Protein AF-A0A9D8QJL8-F1 (afdb_monomer_lite)

Sequence (69 aa):
MDANRDRDARQTYDRQHVVDLLRRTGHPQAADQASRVLPNPVDVDQAWAFCRRHDIQLDDLISGMGGSP

Radius of gyration: 12.78 Å; chains: 1; bounding box: 29×29×32 Å

Structure (mmCIF, N/CA/C/O backbone):
data_AF-A0A9D8QJL8-F1
#
_entry.id   AF-A0A9D8QJL8-F1
#
loop_
_atom_site.group_PDB
_atom_site.id
_atom_site.type_symbol
_atom_site.label_atom_id
_atom_site.label_alt_id
_atom_site.label_comp_id
_atom_site.label_asym_id
_atom_site.label_entity_id
_atom_site.label_seq_id
_atom_site.pdbx_PDB_ins_code
_atom_site.Cartn_x
_atom_site.Cartn_y
_atom_site.Cartn_z
_atom_site.occupancy
_atom_site.B_iso_or_equiv
_atom_site.auth_seq_id
_atom_site.auth_comp_id
_atom_site.auth_asym_id
_atom_site.auth_atom_id
_atom_site.pdbx_PDB_model_num
ATOM 1 N N . MET A 1 1 ? 17.009 17.303 -25.155 1.00 43.09 1 MET A N 1
ATOM 2 C CA . MET A 1 1 ? 15.700 16.636 -24.929 1.00 43.09 1 MET A CA 1
ATOM 3 C C . MET A 1 1 ? 15.998 15.171 -25.092 1.00 43.09 1 MET A C 1
ATOM 5 O O . MET A 1 1 ? 15.847 14.612 -26.171 1.00 43.09 1 MET A O 1
ATOM 9 N N . ASP A 1 2 ? 16.602 14.623 -24.051 1.00 37.19 2 ASP A N 1
ATOM 10 C CA . ASP A 1 2 ? 17.324 13.371 -24.143 1.00 37.19 2 ASP A CA 1
ATOM 11 C C . ASP A 1 2 ? 16.406 12.239 -23.737 1.00 37.19 2 ASP A C 1
ATOM 13 O O . ASP A 1 2 ? 15.614 12.338 -22.799 1.00 37.19 2 ASP A O 1
ATOM 17 N N . ALA A 1 3 ? 16.472 11.208 -24.567 1.00 46.16 3 ALA A N 1
ATOM 18 C CA . ALA A 1 3 ? 15.653 10.027 -24.535 1.00 46.16 3 ALA A CA 1
ATOM 19 C C . ALA A 1 3 ? 15.667 9.416 -23.133 1.00 46.16 3 ALA A C 1
ATOM 21 O O . ALA A 1 3 ? 16.635 8.790 -22.715 1.00 46.16 3 ALA A O 1
ATOM 22 N N . ASN A 1 4 ? 14.552 9.596 -22.433 1.00 46.31 4 ASN A N 1
ATOM 23 C CA . ASN A 1 4 ? 14.149 8.851 -21.255 1.00 46.31 4 ASN A CA 1
ATOM 24 C C . ASN A 1 4 ? 13.957 7.381 -21.679 1.00 46.31 4 ASN A C 1
ATOM 26 O O . ASN A 1 4 ? 12.859 6.948 -22.037 1.00 46.31 4 ASN A O 1
ATOM 30 N N . ARG A 1 5 ? 15.077 6.662 -21.762 1.00 48.78 5 ARG A N 1
ATOM 31 C CA . ARG A 1 5 ? 15.218 5.359 -22.410 1.00 48.78 5 ARG A CA 1
ATOM 32 C C . ARG A 1 5 ? 15.311 4.212 -21.404 1.00 48.78 5 ARG A C 1
ATOM 34 O O . ARG A 1 5 ? 15.960 3.235 -21.715 1.00 48.78 5 ARG A O 1
ATOM 41 N N . ASP A 1 6 ? 14.631 4.296 -20.257 1.00 43.38 6 ASP A N 1
ATOM 42 C CA . ASP A 1 6 ? 14.647 3.223 -19.238 1.00 43.38 6 ASP A CA 1
ATOM 43 C C . ASP A 1 6 ? 13.302 3.039 -18.492 1.00 43.38 6 ASP A C 1
ATOM 45 O O . ASP A 1 6 ? 13.247 2.437 -17.425 1.00 43.38 6 ASP A O 1
ATOM 49 N N . ARG A 1 7 ? 12.174 3.527 -19.037 1.00 49.88 7 ARG A N 1
ATOM 50 C CA . ARG A 1 7 ? 10.835 3.404 -18.404 1.00 49.88 7 ARG A CA 1
ATOM 51 C C . ARG A 1 7 ? 10.126 2.052 -18.611 1.00 49.88 7 ARG A C 1
ATOM 53 O O . ARG A 1 7 ? 8.923 1.979 -18.404 1.00 49.88 7 ARG A O 1
ATOM 60 N N . ASP A 1 8 ? 10.847 1.003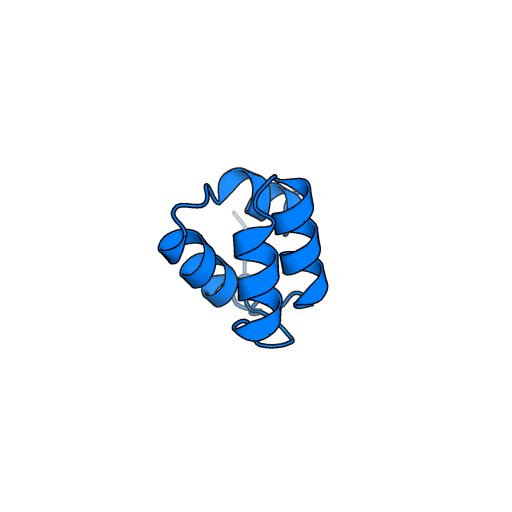 -19.008 1.00 45.91 8 ASP A N 1
ATOM 61 C CA . ASP A 1 8 ? 10.282 -0.350 -19.202 1.00 45.91 8 ASP A CA 1
ATOM 62 C C . ASP A 1 8 ? 10.939 -1.422 -18.311 1.00 45.91 8 ASP A C 1
ATOM 64 O O . ASP A 1 8 ? 10.650 -2.611 -18.421 1.00 45.91 8 ASP A O 1
ATOM 68 N N . ALA A 1 9 ? 11.790 -1.032 -17.356 1.00 52.16 9 ALA A N 1
ATOM 69 C CA . ALA A 1 9 ? 12.046 -1.913 -16.224 1.00 52.16 9 ALA A CA 1
ATOM 70 C C . ALA A 1 9 ? 10.788 -1.888 -15.349 1.00 52.16 9 ALA A C 1
ATOM 72 O O . ALA A 1 9 ? 10.614 -0.957 -14.568 1.00 52.16 9 ALA A O 1
ATOM 73 N N . ARG A 1 10 ? 9.895 -2.870 -15.535 1.00 62.50 10 ARG A N 1
ATOM 74 C CA . ARG A 1 10 ? 8.764 -3.182 -14.641 1.00 62.50 10 ARG A CA 1
ATOM 75 C C . ARG A 1 10 ? 9.198 -2.983 -13.190 1.00 62.50 10 ARG A C 1
ATOM 77 O O . ARG A 1 10 ? 9.930 -3.814 -12.652 1.00 62.50 10 ARG A O 1
ATOM 84 N N . GLN A 1 11 ? 8.866 -1.833 -12.600 1.00 74.25 11 GLN A N 1
ATOM 85 C CA . GLN A 1 11 ? 9.291 -1.522 -11.243 1.00 74.25 11 GLN A CA 1
ATOM 86 C C . GLN A 1 11 ? 8.492 -2.424 -10.321 1.00 74.25 11 GLN A C 1
ATOM 88 O O . GLN A 1 11 ? 7.277 -2.289 -10.182 1.00 74.25 11 GLN A O 1
ATOM 93 N N . THR A 1 12 ? 9.188 -3.384 -9.726 1.00 82.19 12 THR A N 1
ATOM 94 C CA . THR A 1 12 ? 8.576 -4.320 -8.802 1.00 82.19 12 THR A CA 1
ATOM 95 C C . THR A 1 12 ? 8.928 -3.958 -7.368 1.00 82.19 12 THR A C 1
ATOM 97 O O . THR A 1 12 ? 10.103 -3.784 -7.042 1.00 82.19 12 THR A O 1
ATOM 100 N N . TYR A 1 13 ? 7.924 -3.910 -6.505 1.00 83.44 13 TYR A N 1
ATOM 101 C CA . TYR A 1 13 ? 8.046 -3.670 -5.074 1.00 83.44 13 TYR A CA 1
ATOM 102 C C . TYR A 1 13 ? 7.811 -4.958 -4.301 1.00 83.44 13 TYR A C 1
ATOM 104 O O . TYR A 1 13 ? 7.100 -5.858 -4.752 1.00 83.44 13 TYR A O 1
ATOM 112 N N . ASP A 1 14 ? 8.370 -5.040 -3.098 1.00 89.75 14 ASP A N 1
ATOM 113 C CA . ASP A 1 14 ? 7.986 -6.111 -2.191 1.00 89.75 14 ASP A CA 1
ATOM 114 C C . ASP A 1 14 ? 6.514 -5.942 -1.791 1.00 89.75 14 ASP A C 1
ATOM 116 O O . ASP A 1 14 ? 6.043 -4.841 -1.487 1.00 89.75 14 ASP A O 1
ATOM 120 N N . ARG A 1 15 ? 5.768 -7.045 -1.774 1.00 92.38 15 ARG A N 1
ATOM 121 C CA . ARG A 1 15 ? 4.352 -7.027 -1.394 1.00 92.38 15 ARG A CA 1
ATOM 122 C C . ARG A 1 15 ? 4.125 -6.413 -0.015 1.00 92.38 15 ARG A C 1
ATOM 124 O O . ARG A 1 15 ? 3.134 -5.713 0.184 1.00 92.38 15 ARG A O 1
ATOM 131 N N . GLN A 1 16 ? 5.019 -6.675 0.936 1.00 90.25 16 GLN A N 1
ATOM 132 C CA . GLN A 1 16 ? 4.927 -6.142 2.289 1.00 90.25 16 GLN A CA 1
ATOM 133 C C . GLN A 1 16 ? 5.025 -4.616 2.289 1.00 90.25 16 GLN A C 1
ATOM 135 O O . GLN A 1 16 ? 4.299 -3.972 3.039 1.00 90.25 16 GLN A O 1
ATOM 140 N N . HIS A 1 17 ? 5.826 -4.035 1.391 1.00 86.62 17 HIS A N 1
ATOM 141 C CA . HIS A 1 17 ? 5.911 -2.585 1.225 1.00 86.62 17 HIS A CA 1
ATOM 142 C C . HIS A 1 17 ? 4.550 -1.978 0.845 1.00 86.62 17 HIS A C 1
ATOM 144 O O . HIS A 1 17 ? 4.115 -0.999 1.450 1.00 86.62 17 HIS A O 1
ATOM 150 N N . VAL A 1 18 ? 3.831 -2.601 -0.098 1.00 86.38 18 VAL A N 1
ATOM 151 C CA . VAL A 1 18 ? 2.484 -2.163 -0.512 1.00 86.38 18 VAL A CA 1
ATOM 152 C C . VAL A 1 18 ? 1.473 -2.316 0.629 1.00 86.38 18 VAL A C 1
ATOM 154 O O . VAL A 1 18 ? 0.666 -1.421 0.874 1.00 86.38 18 VAL A O 1
ATOM 157 N N . VAL A 1 19 ? 1.530 -3.429 1.365 1.00 91.19 19 VAL A N 1
ATOM 158 C CA . VAL A 1 19 ? 0.663 -3.687 2.530 1.00 91.19 19 VAL A CA 1
ATOM 159 C C . VAL A 1 19 ? 0.886 -2.644 3.625 1.00 91.19 19 VAL A C 1
ATOM 161 O O . VAL A 1 19 ? -0.078 -2.097 4.162 1.00 91.19 19 VAL A O 1
ATOM 164 N N . ASP A 1 20 ? 2.139 -2.341 3.953 1.00 90.38 20 ASP A N 1
ATOM 165 C CA . ASP A 1 20 ? 2.470 -1.368 4.991 1.00 90.38 20 ASP A CA 1
ATOM 166 C C . ASP A 1 20 ? 2.044 0.045 4.589 1.00 90.38 20 ASP A C 1
ATOM 168 O O . ASP A 1 20 ? 1.531 0.792 5.425 1.00 90.38 20 ASP A O 1
ATOM 172 N N . LEU A 1 21 ? 2.188 0.396 3.310 1.00 86.38 21 LEU A N 1
ATOM 173 C CA . LEU A 1 21 ? 1.736 1.677 2.780 1.00 86.38 21 LEU A CA 1
ATOM 174 C C . LEU A 1 21 ? 0.211 1.817 2.884 1.00 86.38 21 LEU A C 1
ATOM 176 O O . LEU A 1 21 ? -0.262 2.808 3.432 1.00 86.38 21 LEU A O 1
ATOM 180 N N . LEU A 1 22 ? -0.548 0.787 2.494 1.00 87.75 22 LEU A N 1
ATOM 181 C CA . LEU A 1 22 ? -2.009 0.748 2.647 1.00 87.75 22 LEU A CA 1
ATOM 182 C C . LEU A 1 22 ? -2.458 0.859 4.113 1.00 87.75 22 LEU A C 1
ATOM 184 O O . LEU A 1 22 ? -3.460 1.506 4.411 1.00 87.75 22 LEU A O 1
ATOM 188 N N . ARG A 1 23 ? -1.724 0.257 5.057 1.00 90.00 23 ARG A N 1
ATOM 189 C CA . ARG A 1 23 ? -2.015 0.417 6.495 1.00 90.00 23 ARG A CA 1
ATOM 190 C C . ARG A 1 23 ? -1.775 1.848 6.962 1.00 90.00 23 ARG A C 1
ATOM 192 O O . ARG A 1 23 ? -2.592 2.380 7.709 1.00 90.00 23 ARG A O 1
ATOM 199 N N . ARG A 1 24 ? -0.673 2.465 6.527 1.00 87.62 24 ARG A N 1
ATOM 200 C CA . ARG A 1 24 ? -0.294 3.837 6.904 1.00 87.62 24 ARG A CA 1
ATOM 201 C C . ARG A 1 24 ? -1.257 4.886 6.356 1.00 87.62 24 ARG A C 1
ATOM 203 O O . ARG A 1 24 ? -1.515 5.862 7.048 1.00 87.62 24 ARG A O 1
ATOM 210 N N . THR A 1 25 ? -1.811 4.672 5.165 1.00 84.00 25 THR A N 1
ATOM 211 C CA . THR A 1 25 ? -2.767 5.591 4.525 1.00 84.00 25 THR A CA 1
ATOM 212 C C . THR A 1 25 ? -4.212 5.405 4.997 1.00 84.00 25 THR A C 1
ATOM 214 O O . THR A 1 25 ? -5.114 6.062 4.493 1.00 84.00 25 THR A O 1
ATOM 217 N N . GLY A 1 26 ? -4.457 4.549 5.996 1.00 88.12 26 GLY A N 1
ATOM 218 C CA . GLY A 1 26 ? -5.792 4.368 6.573 1.00 88.12 26 GLY A CA 1
ATOM 219 C C . GLY A 1 26 ? -6.666 3.349 5.841 1.00 88.12 26 GLY A C 1
ATOM 220 O O . GLY A 1 26 ? -7.876 3.318 6.057 1.00 88.12 26 GLY A O 1
ATOM 221 N N . HIS A 1 27 ? -6.069 2.461 5.039 1.00 87.62 27 HIS A N 1
ATOM 222 C CA . HIS A 1 27 ? -6.757 1.370 4.341 1.00 87.62 27 HIS A CA 1
ATOM 223 C C . HIS A 1 27 ? -6.364 -0.025 4.877 1.00 87.62 27 HIS A C 1
ATOM 225 O O . HIS A 1 27 ? -5.921 -0.885 4.107 1.00 87.62 27 HIS A O 1
ATOM 231 N N . PRO A 1 28 ? -6.548 -0.325 6.182 1.00 88.75 28 PRO A N 1
ATOM 232 C CA . PRO A 1 28 ? -6.122 -1.598 6.766 1.00 88.75 28 PRO A CA 1
ATOM 233 C C . PRO A 1 28 ? -6.820 -2.808 6.127 1.00 88.75 28 PRO A C 1
ATOM 235 O O . PRO A 1 28 ? -6.174 -3.817 5.870 1.00 88.75 28 PRO A O 1
ATOM 238 N N . GLN A 1 29 ? -8.105 -2.692 5.771 1.00 89.88 29 GLN A N 1
ATOM 239 C CA . GLN A 1 29 ? -8.843 -3.769 5.096 1.00 89.88 29 GLN A CA 1
ATOM 240 C C . GLN A 1 29 ? -8.277 -4.075 3.701 1.00 89.88 29 GLN A C 1
ATOM 242 O O . GLN A 1 29 ? -8.151 -5.240 3.319 1.00 89.88 29 GLN A O 1
ATOM 247 N N . ALA A 1 30 ? -7.893 -3.039 2.951 1.00 89.88 30 ALA A N 1
ATOM 248 C CA . ALA A 1 30 ? -7.242 -3.217 1.660 1.00 89.88 30 ALA A CA 1
ATOM 249 C C . ALA A 1 30 ? -5.833 -3.793 1.826 1.00 89.88 30 ALA A C 1
ATOM 251 O O . ALA A 1 30 ? -5.423 -4.612 1.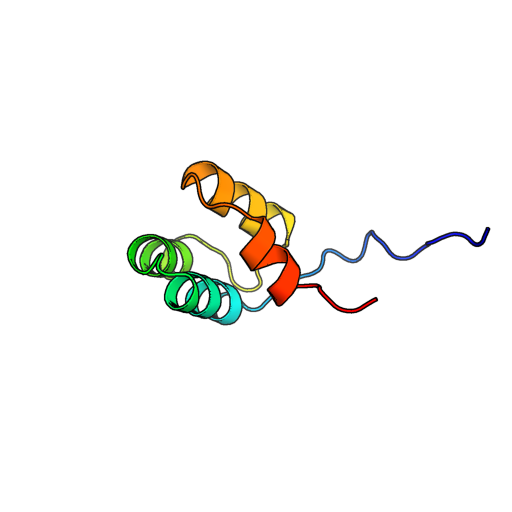015 1.00 89.88 30 ALA A O 1
ATOM 252 N N . ALA A 1 31 ? -5.113 -3.443 2.892 1.00 91.00 31 ALA A N 1
ATOM 253 C CA . ALA A 1 31 ? -3.812 -4.026 3.200 1.00 91.00 31 ALA A CA 1
ATOM 254 C C . ALA A 1 31 ? -3.898 -5.531 3.500 1.00 91.00 31 ALA A C 1
ATOM 256 O O . ALA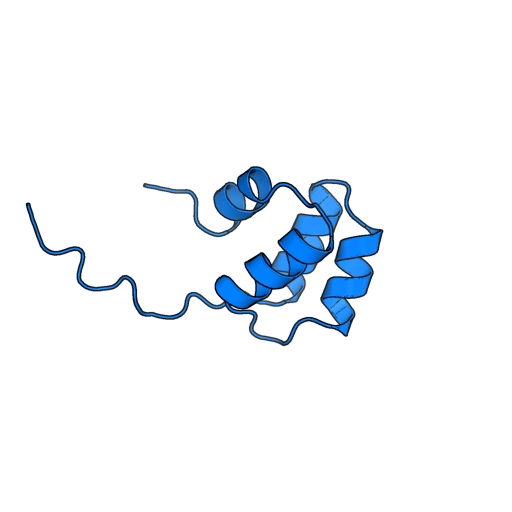 A 1 31 ? -3.108 -6.320 2.980 1.00 91.00 31 ALA A O 1
ATOM 257 N N . ASP A 1 32 ? -4.885 -5.953 4.295 1.00 93.62 32 ASP A N 1
ATOM 258 C CA . ASP A 1 32 ? -5.141 -7.371 4.553 1.00 93.62 32 ASP A CA 1
ATOM 259 C C . ASP A 1 32 ? -5.466 -8.122 3.263 1.00 93.62 32 ASP A C 1
ATOM 261 O O . ASP A 1 32 ? -4.937 -9.212 3.028 1.00 93.62 32 ASP A O 1
ATOM 265 N N . GLN A 1 33 ? -6.274 -7.529 2.384 1.00 92.38 33 GLN A N 1
ATOM 266 C CA . GLN A 1 33 ? -6.560 -8.132 1.090 1.00 92.38 33 GLN A CA 1
ATOM 267 C C . GLN A 1 33 ? -5.323 -8.151 0.178 1.00 92.38 33 GLN A C 1
ATOM 269 O O . GLN A 1 33 ? -5.025 -9.184 -0.420 1.00 92.38 33 GLN A O 1
ATOM 274 N N . ALA A 1 34 ? -4.553 -7.067 0.120 1.00 90.06 34 ALA A N 1
ATOM 275 C CA . ALA A 1 34 ? -3.313 -6.978 -0.644 1.00 90.06 34 ALA A CA 1
ATOM 276 C C . ALA A 1 34 ? -2.322 -8.071 -0.222 1.00 90.06 34 ALA A C 1
ATOM 278 O O . ALA A 1 34 ? -1.757 -8.749 -1.075 1.00 90.06 34 ALA A O 1
ATOM 279 N N . SER A 1 35 ? -2.194 -8.339 1.082 1.00 92.88 35 SER A N 1
ATOM 280 C CA . SER A 1 35 ? -1.303 -9.381 1.609 1.00 92.88 35 SER A CA 1
ATOM 281 C C . SER A 1 35 ? -1.644 -10.797 1.124 1.00 92.88 35 SER A C 1
ATOM 283 O O . SER A 1 35 ? -0.774 -11.666 1.092 1.00 92.88 35 SER A O 1
ATOM 285 N N . ARG A 1 36 ? -2.902 -11.035 0.733 1.00 92.12 36 ARG A N 1
ATOM 286 C CA . ARG A 1 36 ? -3.400 -12.342 0.281 1.00 92.12 36 ARG A CA 1
ATOM 287 C C . ARG A 1 36 ? -3.461 -12.453 -1.235 1.00 92.12 36 ARG A C 1
ATOM 289 O O . ARG A 1 36 ? -3.252 -13.537 -1.766 1.00 92.12 36 ARG A O 1
ATOM 296 N N . VAL A 1 37 ? -3.796 -11.354 -1.909 1.00 91.94 37 VAL A N 1
ATOM 297 C CA . VAL A 1 37 ? -4.146 -11.347 -3.335 1.00 91.94 37 VAL A CA 1
ATOM 298 C C . VAL A 1 37 ? -2.983 -10.883 -4.205 1.00 91.94 37 VAL A C 1
ATOM 300 O O . VAL A 1 37 ? -2.844 -11.361 -5.328 1.00 91.94 37 VAL A O 1
ATOM 303 N N . LEU A 1 38 ? -2.142 -9.970 -3.710 1.00 89.56 38 LEU A N 1
ATOM 304 C CA . LEU A 1 38 ? -0.997 -9.504 -4.479 1.00 89.56 38 LEU A CA 1
ATOM 305 C C . LEU A 1 38 ? 0.123 -10.563 -4.494 1.00 89.56 38 LEU A C 1
ATOM 307 O O . LEU A 1 38 ? 0.357 -11.233 -3.476 1.00 89.56 38 LEU A O 1
ATOM 311 N N . PRO A 1 39 ? 0.824 -10.723 -5.631 1.00 89.62 39 PRO A N 1
ATOM 312 C CA . PRO A 1 39 ? 2.022 -11.554 -5.718 1.00 89.62 39 PRO A CA 1
ATOM 313 C C . PRO A 1 39 ? 3.190 -10.917 -4.952 1.00 89.62 39 PRO A C 1
ATOM 315 O O . PRO A 1 39 ? 3.115 -9.760 -4.563 1.00 89.62 39 PRO A O 1
ATOM 318 N N . ASN A 1 40 ? 4.272 -11.662 -4.720 1.00 87.50 40 ASN A N 1
ATOM 319 C CA . ASN A 1 40 ? 5.550 -11.079 -4.308 1.00 87.50 40 ASN A CA 1
ATOM 320 C C . ASN A 1 40 ? 6.636 -11.534 -5.298 1.00 87.50 40 ASN A C 1
ATOM 322 O O . ASN A 1 40 ? 6.870 -12.743 -5.373 1.00 87.50 40 ASN A O 1
ATOM 326 N N . PRO A 1 41 ? 7.283 -10.631 -6.055 1.00 88.75 41 PRO A N 1
ATOM 327 C CA . PRO A 1 41 ? 7.157 -9.170 -6.016 1.00 88.75 41 PRO A CA 1
ATOM 328 C C . PRO A 1 41 ? 5.919 -8.631 -6.769 1.00 88.75 41 PRO A C 1
ATOM 330 O O . PRO A 1 41 ? 5.364 -9.309 -7.634 1.00 88.75 41 PRO A O 1
ATOM 333 N N . VAL A 1 42 ? 5.471 -7.426 -6.402 1.00 88.25 42 VAL A N 1
ATOM 334 C CA . VAL A 1 42 ? 4.330 -6.700 -6.993 1.00 88.25 42 VAL A CA 1
ATOM 335 C C . VAL A 1 42 ? 4.825 -5.714 -8.029 1.00 88.25 42 VAL A C 1
ATOM 337 O O . VAL A 1 42 ? 5.620 -4.842 -7.704 1.00 88.25 42 VAL A O 1
ATOM 340 N N . ASP A 1 43 ? 4.304 -5.786 -9.244 1.00 86.62 43 ASP A N 1
ATOM 341 C CA . ASP A 1 43 ? 4.547 -4.758 -10.255 1.00 86.62 43 ASP A CA 1
ATOM 342 C C . ASP A 1 43 ? 3.647 -3.517 -10.063 1.00 86.62 43 ASP A C 1
ATOM 344 O O . ASP A 1 43 ? 2.523 -3.631 -9.559 1.00 86.62 43 ASP A O 1
ATOM 348 N N . VAL A 1 44 ? 4.116 -2.338 -10.493 1.00 80.69 44 VAL A N 1
ATOM 349 C CA . VAL A 1 44 ? 3.343 -1.078 -10.476 1.00 80.69 44 VAL A CA 1
ATOM 350 C C . VAL A 1 44 ? 1.947 -1.246 -11.072 1.00 80.69 44 VAL A C 1
ATOM 352 O O . VAL A 1 44 ? 0.969 -0.848 -10.435 1.00 80.69 44 VAL A O 1
ATOM 355 N N . ASP A 1 45 ? 1.816 -1.866 -12.247 1.00 83.69 45 ASP A N 1
ATOM 356 C CA . ASP A 1 45 ? 0.520 -2.030 -12.909 1.00 83.69 45 ASP A CA 1
ATOM 357 C C . ASP A 1 45 ? -0.425 -2.922 -12.090 1.00 83.69 45 ASP A C 1
ATOM 359 O O . ASP A 1 45 ? -1.642 -2.703 -12.050 1.00 83.69 45 ASP A O 1
ATOM 363 N N . GLN A 1 46 ? 0.123 -3.914 -11.382 1.00 87.31 46 GLN A N 1
ATOM 364 C CA . GLN A 1 46 ? -0.650 -4.790 -10.499 1.00 87.31 46 GLN A CA 1
ATOM 365 C C . GLN A 1 46 ? -1.122 -4.050 -9.245 1.00 87.31 46 GLN A C 1
ATOM 367 O O . GLN A 1 46 ? -2.288 -4.185 -8.859 1.00 87.31 46 GLN A O 1
ATOM 372 N N . ALA A 1 47 ? -0.256 -3.235 -8.635 1.00 8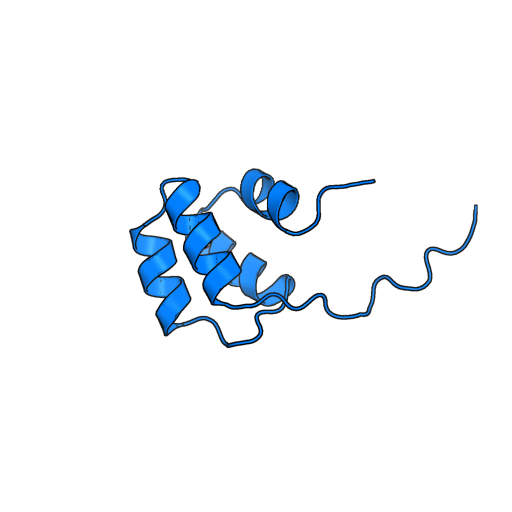3.56 47 ALA A N 1
ATOM 373 C CA . ALA A 1 47 ? -0.633 -2.366 -7.523 1.00 83.56 47 ALA A CA 1
ATOM 374 C C . ALA A 1 47 ? -1.720 -1.364 -7.950 1.00 83.56 47 ALA A C 1
ATOM 376 O O . ALA A 1 47 ? -2.705 -1.170 -7.234 1.00 83.56 47 ALA A O 1
ATOM 377 N N . TRP A 1 48 ? -1.600 -0.789 -9.148 1.00 82.50 48 TRP A N 1
ATOM 378 C CA . TRP A 1 48 ? -2.586 0.126 -9.726 1.00 82.50 48 TRP A CA 1
ATOM 379 C C . TRP A 1 48 ? -3.936 -0.544 -9.967 1.00 82.50 48 TRP A C 1
ATOM 381 O O . TRP A 1 48 ? -4.984 0.001 -9.610 1.00 82.50 48 TRP A O 1
ATOM 391 N N . ALA A 1 49 ? -3.937 -1.740 -10.557 1.00 87.50 49 ALA A N 1
ATOM 392 C CA . ALA A 1 49 ? -5.157 -2.510 -10.771 1.00 87.50 49 ALA A CA 1
ATOM 393 C C . ALA A 1 49 ? -5.850 -2.862 -9.446 1.00 87.50 49 ALA A C 1
ATOM 395 O O . ALA A 1 49 ? -7.079 -2.801 -9.360 1.00 87.50 49 ALA A O 1
ATOM 396 N N . PHE A 1 50 ? -5.071 -3.187 -8.412 1.00 88.00 50 PHE A N 1
ATOM 397 C CA . PHE A 1 50 ? -5.588 -3.443 -7.073 1.00 88.00 50 PHE A CA 1
ATOM 398 C C . PHE A 1 50 ? -6.233 -2.192 -6.469 1.00 88.00 50 PHE A C 1
ATOM 400 O O . PHE A 1 50 ? -7.404 -2.229 -6.104 1.00 88.00 50 PHE A O 1
ATOM 407 N N . CYS A 1 51 ? -5.523 -1.066 -6.433 1.00 84.38 51 CYS A N 1
ATOM 408 C CA . CYS A 1 51 ? -6.028 0.166 -5.827 1.00 84.38 51 CYS A CA 1
ATOM 409 C C . CYS A 1 51 ? -7.290 0.690 -6.529 1.00 84.38 51 CYS A C 1
ATOM 411 O O . CYS A 1 51 ? -8.252 1.044 -5.850 1.00 84.38 51 CYS A O 1
ATOM 413 N N . ARG A 1 52 ? -7.350 0.627 -7.871 1.00 85.38 52 ARG A N 1
ATOM 414 C CA . ARG A 1 52 ? -8.563 0.977 -8.637 1.00 85.38 52 ARG A CA 1
ATOM 415 C C . ARG A 1 52 ? -9.773 0.121 -8.270 1.00 85.38 52 ARG A C 1
ATOM 417 O O . ARG A 1 52 ? -10.886 0.627 -8.245 1.00 85.38 52 ARG A O 1
ATOM 424 N N . ARG A 1 53 ? -9.580 -1.170 -7.979 1.00 86.25 53 ARG A N 1
ATOM 425 C CA . ARG A 1 53 ? -10.675 -2.058 -7.550 1.00 86.25 53 ARG A CA 1
ATOM 426 C C . ARG A 1 53 ? -11.215 -1.695 -6.162 1.00 86.25 53 ARG A C 1
ATOM 428 O O . ARG A 1 53 ? -12.345 -2.052 -5.848 1.00 86.25 53 ARG A O 1
ATOM 435 N N . HIS A 1 54 ? -10.415 -1.010 -5.351 1.00 82.31 54 HIS A N 1
ATOM 436 C CA . HIS A 1 54 ? -10.745 -0.622 -3.983 1.00 82.31 54 HIS A CA 1
ATOM 437 C C . HIS A 1 54 ? -11.110 0.861 -3.826 1.00 82.31 54 HIS A C 1
ATOM 439 O O . HIS A 1 54 ? -11.287 1.300 -2.694 1.00 82.31 54 HIS A O 1
ATOM 445 N N . ASP A 1 55 ? -11.228 1.609 -4.931 1.00 82.38 55 ASP A N 1
ATOM 446 C CA . ASP A 1 55 ? -11.474 3.062 -4.939 1.00 82.38 55 ASP A CA 1
ATOM 447 C C . ASP A 1 55 ? -10.439 3.856 -4.111 1.00 82.38 55 ASP A C 1
ATOM 449 O O . ASP A 1 55 ? -10.723 4.893 -3.519 1.00 82.38 55 ASP A O 1
ATOM 453 N N . ILE A 1 56 ? -9.205 3.342 -4.040 1.00 83.19 56 ILE A N 1
ATOM 454 C CA . ILE A 1 56 ? -8.116 3.966 -3.285 1.00 83.19 56 ILE A CA 1
ATOM 455 C C . ILE A 1 56 ? -7.427 4.987 -4.184 1.00 83.19 56 ILE A C 1
ATOM 457 O O . ILE A 1 56 ? -6.901 4.633 -5.244 1.00 83.19 56 ILE A O 1
ATOM 461 N N . GLN A 1 57 ? -7.411 6.247 -3.739 1.00 71.06 57 GLN A N 1
ATOM 462 C CA . GLN A 1 57 ? -6.679 7.326 -4.397 1.00 71.06 57 GLN A CA 1
ATOM 463 C C . GLN A 1 57 ? -5.184 6.996 -4.418 1.00 71.06 57 GLN A C 1
ATOM 465 O O . GLN A 1 57 ? -4.524 6.827 -3.397 1.00 71.06 57 GLN A O 1
ATOM 470 N N . LEU A 1 58 ? -4.673 6.857 -5.634 1.00 65.88 58 LEU A N 1
ATOM 471 C CA . LEU A 1 58 ? -3.356 6.310 -5.934 1.00 65.88 58 LEU A CA 1
ATOM 472 C C . LEU A 1 58 ? -2.226 7.336 -5.748 1.00 65.88 58 LEU A C 1
ATOM 474 O O . LEU A 1 58 ? -1.057 6.960 -5.720 1.00 65.88 58 LEU A O 1
ATOM 478 N N . ASP A 1 59 ? -2.578 8.616 -5.621 1.00 64.19 59 ASP A N 1
ATOM 479 C CA . ASP A 1 59 ? -1.655 9.755 -5.560 1.00 64.19 59 ASP A CA 1
ATOM 480 C C . ASP A 1 59 ? -0.744 9.700 -4.315 1.00 64.19 59 ASP A C 1
ATOM 482 O O . ASP A 1 59 ? 0.475 9.878 -4.412 1.00 64.19 59 ASP A O 1
ATOM 486 N N . ASP A 1 60 ? -1.306 9.296 -3.168 1.00 60.62 60 ASP A N 1
ATOM 487 C CA . ASP A 1 60 ? -0.565 9.072 -1.916 1.00 60.62 60 ASP A CA 1
ATOM 488 C C . ASP A 1 60 ? 0.363 7.846 -1.994 1.00 60.62 60 ASP A C 1
ATOM 490 O O . ASP A 1 60 ? 1.430 7.795 -1.379 1.00 60.62 60 ASP A O 1
ATOM 494 N N . LEU A 1 61 ? -0.031 6.845 -2.783 1.00 65.00 61 LEU A N 1
ATOM 495 C CA . LEU A 1 61 ? 0.690 5.587 -2.966 1.00 65.00 61 LEU A CA 1
ATOM 496 C C . LEU A 1 61 ? 1.871 5.746 -3.939 1.00 65.00 61 LEU A C 1
ATOM 498 O O . LEU A 1 61 ? 2.967 5.261 -3.662 1.00 65.00 61 LEU A O 1
ATOM 502 N N . ILE A 1 62 ? 1.679 6.457 -5.054 1.00 61.31 62 ILE A N 1
ATOM 503 C CA . ILE A 1 62 ? 2.715 6.720 -6.068 1.00 61.31 62 ILE A CA 1
ATOM 504 C C . ILE A 1 62 ? 3.807 7.636 -5.511 1.00 61.31 62 ILE A C 1
ATOM 506 O O . ILE A 1 62 ? 4.989 7.377 -5.746 1.00 61.31 62 ILE A O 1
ATOM 510 N N . SER A 1 63 ? 3.436 8.644 -4.716 1.00 62.16 63 SER A N 1
ATOM 511 C CA . SER A 1 63 ? 4.400 9.524 -4.044 1.00 62.16 63 SER A CA 1
ATOM 512 C C . SER A 1 63 ? 5.335 8.748 -3.104 1.00 62.16 63 SER A C 1
ATOM 514 O O . SER A 1 63 ? 6.515 9.076 -3.002 1.00 62.16 63 SER A O 1
ATOM 516 N N . GLY A 1 64 ? 4.840 7.680 -2.465 1.00 56.84 64 GLY A N 1
ATOM 517 C CA . GLY A 1 64 ? 5.637 6.791 -1.612 1.00 56.84 64 GLY A CA 1
ATOM 518 C C . GLY A 1 64 ? 6.405 5.692 -2.357 1.00 56.84 64 GLY A C 1
ATOM 519 O O . GLY A 1 64 ? 7.481 5.302 -1.910 1.00 56.84 64 GLY A O 1
ATOM 520 N N . MET A 1 65 ? 5.882 5.199 -3.486 1.00 63.28 65 MET A N 1
ATOM 521 C CA . MET A 1 65 ? 6.509 4.129 -4.276 1.00 63.28 65 MET A CA 1
ATOM 522 C C . MET A 1 65 ? 7.573 4.648 -5.259 1.00 63.28 65 MET A C 1
ATOM 524 O O . MET A 1 65 ? 8.534 3.938 -5.540 1.00 63.28 65 MET A O 1
ATOM 528 N N . GLY A 1 66 ? 7.464 5.879 -5.761 1.00 54.78 66 GLY A N 1
ATOM 529 C CA . GLY A 1 66 ? 8.362 6.390 -6.807 1.00 54.78 66 GLY A CA 1
ATOM 530 C C . GLY A 1 66 ? 8.620 7.895 -6.773 1.00 54.78 66 GLY A C 1
ATOM 531 O O . GLY A 1 66 ? 8.970 8.468 -7.801 1.00 54.78 66 GLY A O 1
ATOM 532 N N . GLY A 1 67 ? 8.435 8.556 -5.629 1.00 41.78 67 GLY A N 1
ATOM 533 C CA . GLY A 1 67 ? 8.603 10.003 -5.503 1.00 41.78 67 GLY A CA 1
ATOM 534 C C . GLY A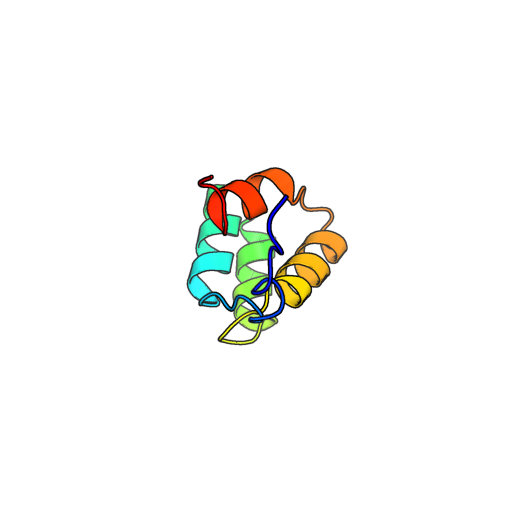 1 67 ? 9.982 10.439 -5.017 1.00 41.78 67 GLY A C 1
ATOM 535 O O . GLY A 1 67 ? 10.153 10.779 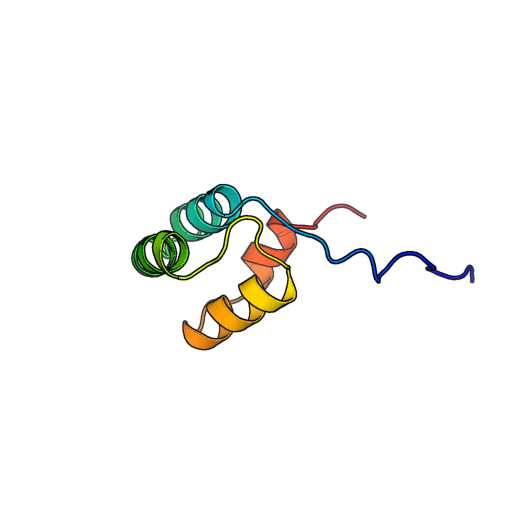-3.848 1.00 41.78 67 GLY A O 1
ATOM 536 N N . SER A 1 68 ? 10.954 10.538 -5.918 1.00 33.94 68 SER A N 1
ATOM 537 C CA . SER A 1 68 ? 11.879 11.678 -5.904 1.00 33.94 68 SER A CA 1
ATOM 538 C C . SER A 1 68 ? 12.364 11.971 -7.329 1.00 33.94 68 SER A C 1
ATOM 540 O O . SER A 1 68 ? 12.590 11.017 -8.073 1.00 33.94 68 SER A O 1
ATOM 542 N N . PRO A 1 69 ? 12.434 13.259 -7.723 1.00 45.22 69 PRO A N 1
ATOM 543 C CA . PRO A 1 69 ? 12.852 13.698 -9.057 1.00 45.22 69 PRO A CA 1
ATOM 544 C C . PRO A 1 69 ? 14.274 13.269 -9.433 1.00 45.22 69 PRO A C 1
ATOM 546 O O . PRO A 1 69 ? 15.098 13.056 -8.514 1.00 45.22 69 PRO A O 1
#

Foldseek 3Di:
DDDPPPPPPQDWDALVLLLVLCVVVPNNVLSVVSVPPADGGHGPVRSVVSCVVVVHDCPSVCCSSPDDD

Secondary structure (DSSP, 8-state):
------TTS--EE-HHHHHHHHHHTT-HHHHHHHHHHS-SSEEHHHHHHHHHHTT--SHHHHHHHH---

pLDDT: mean 75.94, std 17.44, range [33.94, 93.62]